Protein AF-A0A419HSP7-F1 (afdb_monomer_lite)

Radius of gyration: 21.93 Å; chains: 1; bounding box: 60×33×38 Å

Secondary structure (DSSP, 8-state):
---PPPPHHHHHTTT-S------TTSS-----TTSSSHHHHHHIIIIIS--SS--THHHHHHHTT-

Sequence (66 aa):
MPQRVVTVTDILDGHVALDIQCLDRIYLNAYVPRLQTSAQVVAFLADHLGYPFPSPALFKQIGDRF

pLDDT: mean 80.14, std 14.69, range [50.5, 95.94]

Foldseek 3Di:
DDDDDQDPVNVCVVVCPDDDPDPVPPDPPVCPVQPPDPVSLQCCVCVVVPDPGSDPVVVVVVVVVD

Structure (mmCIF, N/CA/C/O backbone):
data_AF-A0A419HSP7-F1
#
_entry.id   AF-A0A419HSP7-F1
#
loop_
_atom_site.group_PDB
_atom_site.id
_atom_site.type_symbol
_atom_site.label_atom_id
_atom_site.label_alt_id
_atom_site.label_comp_id
_atom_site.label_asym_id
_atom_site.label_entity_id
_atom_site.label_seq_id
_atom_site.pdbx_PDB_ins_code
_atom_site.Cartn_x
_atom_site.Cartn_y
_atom_site.Cartn_z
_atom_site.occupancy
_atom_site.B_iso_or_equiv
_atom_site.auth_seq_id
_atom_site.auth_comp_id
_atom_site.auth_asym_id
_atom_site.auth_atom_id
_atom_site.pdbx_PDB_model_num
ATOM 1 N N . MET A 1 1 ? -49.002 22.491 17.136 1.00 54.16 1 MET A N 1
ATOM 2 C CA . MET A 1 1 ? -47.719 21.854 17.499 1.00 54.16 1 MET A CA 1
ATOM 3 C C . MET A 1 1 ? -47.028 21.478 16.200 1.00 54.16 1 MET A C 1
ATOM 5 O O . MET A 1 1 ? -47.681 20.806 15.409 1.00 54.16 1 MET A O 1
ATOM 9 N N . PRO A 1 2 ? -45.814 21.965 15.899 1.00 59.47 2 PRO A N 1
ATOM 10 C CA . PRO A 1 2 ? -45.144 21.577 14.665 1.00 59.47 2 PRO A CA 1
ATOM 11 C C . PRO A 1 2 ? -44.811 20.083 14.731 1.00 59.47 2 PRO A C 1
ATOM 13 O O . PRO A 1 2 ? -44.235 19.611 15.710 1.00 59.47 2 PRO A O 1
ATOM 16 N N . GLN A 1 3 ? -45.224 19.335 13.709 1.00 66.56 3 GLN A N 1
ATOM 17 C CA . GLN A 1 3 ? -44.897 17.921 13.573 1.00 66.56 3 GLN A CA 1
ATOM 18 C C . GLN A 1 3 ? -43.395 17.819 13.277 1.00 66.56 3 GLN A C 1
ATOM 20 O O . GLN A 1 3 ? -42.947 18.233 12.207 1.00 66.56 3 GLN A O 1
ATOM 25 N N . ARG A 1 4 ? -42.602 17.308 14.224 1.00 81.38 4 ARG A N 1
ATOM 26 C CA . ARG A 1 4 ? -41.183 17.028 13.970 1.00 81.38 4 ARG A CA 1
ATOM 27 C C . ARG A 1 4 ? -41.100 15.897 12.945 1.00 81.38 4 ARG A C 1
ATOM 29 O O . ARG A 1 4 ? -41.639 14.818 13.180 1.00 81.38 4 ARG A O 1
ATOM 36 N N . 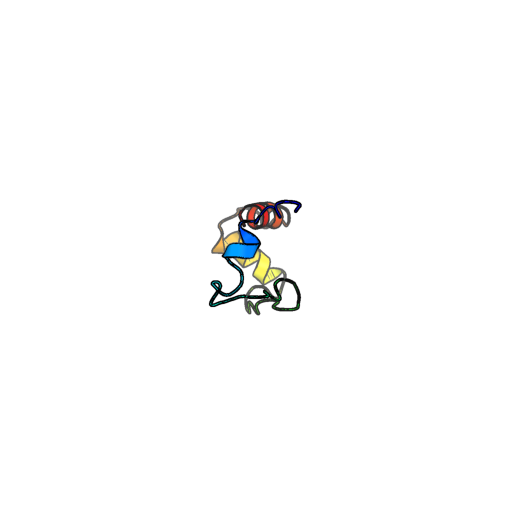VAL A 1 5 ? -40.438 16.152 11.818 1.00 83.44 5 VAL A N 1
ATOM 37 C CA . VAL A 1 5 ? -40.120 15.107 10.840 1.00 83.44 5 VAL A CA 1
ATOM 38 C C . VAL A 1 5 ? -39.111 14.168 11.490 1.00 83.44 5 VAL A C 1
ATOM 40 O O . VAL A 1 5 ? -38.028 14.595 11.881 1.00 83.44 5 VAL A O 1
ATOM 43 N N . VAL A 1 6 ? -39.508 12.910 11.654 1.00 84.81 6 VAL A N 1
ATOM 44 C CA . VAL A 1 6 ? -38.645 11.843 12.162 1.00 84.81 6 VAL A CA 1
ATOM 45 C C . VAL A 1 6 ? -37.818 11.326 10.994 1.00 84.81 6 VAL A C 1
ATOM 47 O O . VAL A 1 6 ? -38.373 10.946 9.961 1.00 84.81 6 VAL A O 1
ATOM 50 N N . THR A 1 7 ? -36.497 11.356 11.135 1.00 87.38 7 THR A N 1
ATOM 51 C CA . THR A 1 7 ? -35.573 10.858 10.116 1.00 87.38 7 THR A CA 1
ATOM 52 C C . THR A 1 7 ? -35.255 9.388 10.355 1.00 87.38 7 THR A C 1
ATOM 54 O O . THR A 1 7 ? -35.436 8.859 11.450 1.00 87.38 7 THR A O 1
ATOM 57 N N . VAL A 1 8 ? -34.748 8.714 9.324 1.00 79.44 8 VAL A N 1
ATOM 58 C CA . VAL A 1 8 ? -34.290 7.321 9.438 1.00 79.44 8 VAL A CA 1
ATOM 59 C C . VAL A 1 8 ? -33.216 7.184 10.527 1.00 79.44 8 VAL A C 1
ATOM 61 O O . VAL A 1 8 ? -33.211 6.199 11.257 1.00 79.44 8 VAL A O 1
ATOM 64 N N . THR A 1 9 ? -32.368 8.198 10.705 1.00 81.00 9 THR A N 1
ATOM 65 C CA . THR A 1 9 ? -31.343 8.230 11.754 1.00 81.00 9 THR A CA 1
ATOM 66 C C . THR A 1 9 ? -31.944 8.233 13.159 1.00 81.00 9 THR A C 1
ATOM 68 O O . THR A 1 9 ? -31.468 7.488 14.005 1.00 81.00 9 THR A O 1
ATOM 71 N N . ASP A 1 10 ? -33.020 8.993 13.400 1.00 82.62 10 ASP A N 1
ATOM 72 C CA . ASP A 1 10 ? -33.689 9.031 14.714 1.00 82.62 10 ASP A CA 1
ATOM 73 C C . ASP A 1 10 ? -34.276 7.657 15.106 1.00 82.62 10 ASP A C 1
ATOM 75 O O . ASP A 1 10 ? -34.420 7.356 16.286 1.00 82.62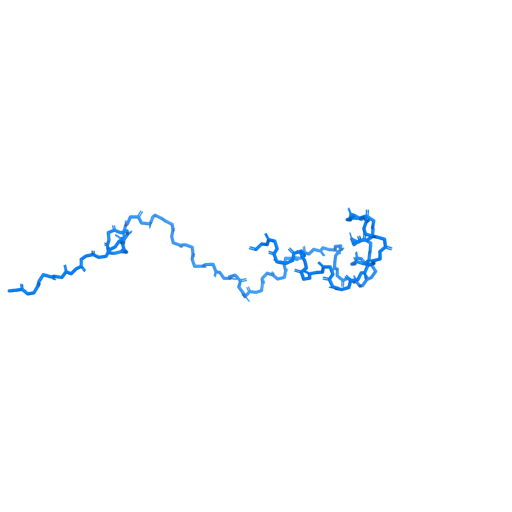 10 ASP A O 1
ATOM 79 N N . ILE A 1 11 ? -34.637 6.823 14.122 1.00 80.94 11 ILE A N 1
ATOM 80 C CA . ILE A 1 11 ? -35.173 5.471 14.350 1.00 80.94 11 ILE A CA 1
ATOM 81 C C . ILE A 1 11 ? -34.044 4.480 14.646 1.00 80.94 11 ILE A C 1
ATOM 83 O O . ILE A 1 11 ? -34.201 3.574 15.463 1.00 80.94 11 ILE A O 1
ATOM 87 N N . LEU A 1 12 ? -32.914 4.634 13.958 1.00 77.88 12 LEU A N 1
ATOM 88 C CA . LEU A 1 12 ? -31.760 3.753 14.111 1.00 77.88 12 LEU A CA 1
ATOM 89 C C . LEU A 1 12 ? -30.954 4.055 15.382 1.00 77.88 12 LEU A C 1
ATOM 91 O O . LEU A 1 12 ? -30.214 3.185 15.844 1.00 77.88 12 LEU A O 1
ATOM 95 N N . ASP A 1 13 ? -31.126 5.239 15.972 1.00 75.19 13 ASP A N 1
ATOM 96 C CA . ASP A 1 13 ? -30.501 5.610 17.238 1.00 75.19 13 ASP A CA 1
ATOM 97 C C . ASP A 1 13 ? -30.926 4.633 18.355 1.00 75.19 13 ASP A C 1
ATOM 99 O O . ASP A 1 13 ? -32.107 4.326 18.537 1.00 75.19 13 ASP A O 1
ATOM 103 N N . GLY A 1 14 ? -29.948 4.038 19.041 1.00 70.25 14 GLY A N 1
ATOM 104 C CA . GLY A 1 14 ? -30.164 2.965 20.026 1.00 70.25 14 GLY A CA 1
ATOM 105 C C . GLY A 1 14 ? -30.450 1.557 19.466 1.00 70.25 14 GLY A C 1
ATOM 106 O O . GLY A 1 14 ? -30.429 0.600 20.238 1.00 70.25 14 GLY A O 1
ATOM 107 N N . HIS A 1 15 ? -30.660 1.397 18.150 1.00 73.81 15 HIS A N 1
ATOM 108 C CA . HIS A 1 15 ? -30.782 0.087 17.475 1.00 73.81 15 HIS A CA 1
ATOM 109 C C . HIS A 1 15 ? -29.479 -0.365 16.798 1.00 73.81 15 HIS A C 1
ATOM 111 O O . HIS A 1 15 ? -29.350 -1.521 16.387 1.00 73.81 15 HIS A O 1
ATOM 117 N N . VAL A 1 16 ? -28.493 0.528 16.699 1.00 64.69 16 VAL A N 1
ATOM 118 C CA . VAL A 1 16 ? -27.131 0.196 16.279 1.00 64.69 16 VAL A CA 1
ATOM 119 C C . VAL A 1 16 ? -26.394 -0.425 17.468 1.00 64.69 16 VAL A C 1
ATOM 121 O O . VAL A 1 16 ? -25.900 0.269 18.349 1.00 64.69 16 VAL A O 1
ATOM 124 N N . ALA A 1 17 ? -26.325 -1.758 17.500 1.00 69.56 17 ALA A N 1
ATOM 125 C CA . ALA A 1 17 ? -25.588 -2.499 18.531 1.00 69.56 17 ALA A CA 1
ATOM 126 C C . ALA A 1 17 ? -24.055 -2.390 18.381 1.00 69.56 17 ALA A C 1
ATOM 128 O O . ALA A 1 17 ? -23.315 -2.761 19.290 1.00 69.56 17 ALA A O 1
ATOM 129 N N . LEU A 1 18 ? -23.583 -1.902 17.229 1.00 59.84 18 LEU A N 1
ATOM 130 C CA . LEU A 1 18 ? -22.173 -1.744 16.897 1.00 59.84 18 LEU A CA 1
ATOM 131 C C . LEU A 1 18 ? -21.975 -0.459 16.082 1.00 59.84 18 LEU A C 1
ATOM 133 O O . LEU A 1 18 ? -22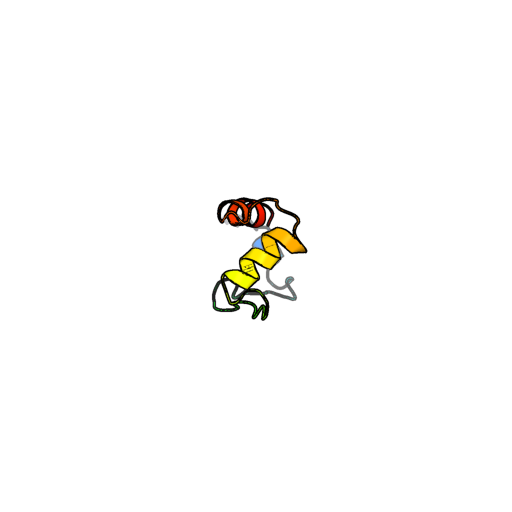.217 -0.447 14.878 1.00 59.84 18 LEU A O 1
ATOM 137 N N . ASP A 1 19 ? -21.546 0.611 16.750 1.00 62.00 19 ASP A N 1
ATOM 138 C CA . ASP A 1 19 ? -21.066 1.838 16.109 1.00 62.00 19 ASP A CA 1
ATOM 139 C C . ASP A 1 19 ? -19.538 1.760 16.001 1.00 62.00 19 ASP A C 1
ATOM 141 O O . ASP A 1 19 ? -18.829 1.808 17.010 1.00 62.00 19 ASP A O 1
ATOM 145 N N . ILE A 1 20 ? -19.020 1.556 14.786 1.00 64.81 20 ILE A N 1
ATOM 146 C CA . ILE A 1 20 ? -17.575 1.538 14.542 1.00 64.81 20 ILE A CA 1
ATOM 147 C C . ILE A 1 20 ? -17.166 2.924 14.064 1.00 64.81 20 ILE A C 1
ATOM 149 O O . ILE A 1 20 ? -17.295 3.264 12.890 1.00 64.81 20 ILE A O 1
ATOM 153 N N . GLN A 1 21 ? -16.604 3.709 14.978 1.00 59.72 21 GLN A N 1
ATOM 154 C CA . GLN A 1 21 ? -15.825 4.888 14.619 1.00 59.72 21 GLN A CA 1
ATOM 155 C C . GLN A 1 21 ? -14.484 4.399 14.070 1.00 59.72 21 GLN A C 1
ATOM 157 O O . GLN A 1 21 ? -13.521 4.185 14.811 1.00 59.72 21 GLN A O 1
ATOM 162 N N . CYS A 1 22 ? -14.440 4.123 12.768 1.00 58.53 22 CYS A N 1
ATOM 163 C CA . CYS A 1 22 ? -13.217 3.674 12.135 1.00 58.53 22 CYS A CA 1
ATOM 164 C C . CYS A 1 22 ? -12.183 4.798 12.160 1.00 58.53 22 CYS A C 1
ATOM 166 O O . CYS A 1 22 ? -12.359 5.888 11.613 1.00 58.53 22 CYS A O 1
ATOM 168 N N . LEU A 1 23 ? -11.044 4.492 12.762 1.00 54.22 23 LEU A N 1
ATOM 169 C CA . LEU A 1 23 ? -9.835 5.288 12.699 1.00 54.22 23 LEU A CA 1
ATOM 170 C C . LEU A 1 23 ? -9.166 5.102 11.315 1.00 54.22 23 LEU A C 1
ATOM 172 O O . LEU A 1 23 ? -7.966 4.862 11.238 1.00 54.22 23 LEU A O 1
ATOM 176 N N . ASP A 1 24 ? -9.929 5.174 10.214 1.00 57.75 24 ASP A N 1
ATOM 177 C CA . ASP A 1 24 ? -9.509 4.753 8.859 1.00 57.75 24 ASP A CA 1
ATOM 178 C C . ASP A 1 24 ? -8.261 5.490 8.343 1.00 57.75 24 ASP A C 1
ATOM 180 O O . ASP A 1 24 ? -7.604 5.051 7.402 1.00 57.75 24 ASP A O 1
ATOM 184 N N . ARG A 1 25 ? -7.923 6.636 8.947 1.00 55.12 25 ARG A N 1
ATOM 185 C CA . ARG A 1 25 ? -6.824 7.510 8.510 1.00 55.12 25 ARG A CA 1
ATOM 186 C C . ARG A 1 25 ? -5.711 7.720 9.521 1.00 55.12 25 ARG A C 1
ATOM 188 O O . ARG A 1 25 ? -4.745 8.407 9.196 1.00 55.12 25 ARG A O 1
ATOM 195 N N . ILE A 1 26 ? -5.798 7.145 10.718 1.00 53.75 26 ILE A N 1
ATOM 196 C CA . ILE A 1 26 ? -4.731 7.290 11.711 1.00 53.75 26 ILE A CA 1
ATOM 197 C C . ILE A 1 26 ? -4.013 5.940 11.824 1.00 53.75 26 ILE A C 1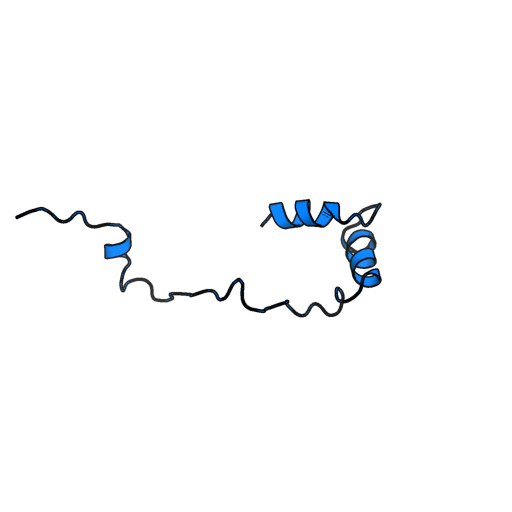
ATOM 199 O O . ILE A 1 26 ? -4.321 5.091 12.643 1.00 53.75 26 ILE A O 1
ATOM 203 N N . TYR A 1 27 ? -2.997 5.768 10.980 1.00 50.50 27 TYR A N 1
ATOM 204 C CA . TYR A 1 27 ? -1.825 4.945 11.294 1.00 50.50 27 TYR A CA 1
ATOM 205 C C . TYR A 1 27 ? -2.001 3.425 11.484 1.00 50.50 27 TYR A C 1
ATOM 207 O O . TYR A 1 27 ? -1.269 2.817 12.262 1.00 50.50 27 TYR A O 1
ATOM 215 N N . LEU A 1 28 ? -2.794 2.756 10.648 1.00 52.09 28 LEU A N 1
ATOM 216 C CA . LEU A 1 28 ? -2.317 1.473 10.121 1.00 52.09 28 LEU A CA 1
ATOM 217 C C . LEU A 1 28 ? -1.720 1.721 8.736 1.00 52.09 28 LEU A C 1
ATOM 219 O O . LEU A 1 28 ? -2.350 1.487 7.711 1.00 52.09 28 LEU A O 1
ATOM 223 N N . ASN A 1 29 ? -0.441 2.110 8.692 1.00 55.75 29 ASN A N 1
ATOM 224 C CA . ASN A 1 29 ? 0.389 1.502 7.657 1.00 55.75 29 ASN A CA 1
ATOM 225 C C . ASN A 1 29 ? 0.351 0.014 7.998 1.00 55.75 29 ASN A C 1
ATOM 227 O O . ASN A 1 29 ? 1.098 -0.418 8.874 1.00 55.75 29 ASN A O 1
ATOM 231 N N . ALA A 1 30 ? -0.607 -0.731 7.432 1.00 58.34 30 ALA A N 1
ATOM 232 C CA . ALA A 1 30 ? -0.648 -2.175 7.559 1.00 58.34 30 ALA A CA 1
ATOM 233 C C . ALA A 1 30 ? 0.772 -2.641 7.254 1.00 58.34 30 ALA A C 1
ATOM 235 O O . ALA A 1 30 ? 1.297 -2.376 6.172 1.00 58.34 30 ALA A O 1
ATOM 236 N N . TYR A 1 31 ? 1.457 -3.176 8.261 1.00 71.12 31 TYR A N 1
ATOM 237 C CA . TYR A 1 31 ? 2.839 -3.565 8.082 1.00 71.12 31 TYR A CA 1
ATOM 238 C C . TYR A 1 31 ? 2.826 -4.718 7.087 1.00 71.12 31 TYR A C 1
ATOM 240 O O . TYR A 1 31 ? 2.429 -5.831 7.421 1.00 71.12 31 TYR A O 1
ATOM 248 N N . VAL A 1 32 ? 3.195 -4.422 5.842 1.00 81.56 32 VAL A N 1
ATOM 249 C CA . VAL A 1 32 ? 3.366 -5.416 4.789 1.00 81.56 32 VAL A CA 1
ATOM 250 C C . VAL A 1 32 ? 4.870 -5.614 4.631 1.00 81.56 32 VAL A C 1
ATOM 252 O O . VAL A 1 32 ? 5.507 -4.827 3.927 1.00 81.56 32 VAL A O 1
ATOM 255 N N . PRO A 1 33 ? 5.475 -6.637 5.269 1.00 86.25 33 PRO A N 1
ATOM 256 C CA . PRO A 1 33 ? 6.932 -6.805 5.306 1.00 86.25 33 PRO A CA 1
ATOM 257 C C . PRO A 1 33 ? 7.587 -6.842 3.917 1.00 86.25 33 PRO A C 1
ATOM 259 O O . PRO A 1 33 ? 8.769 -6.548 3.762 1.00 86.25 33 PRO A O 1
ATOM 262 N N . ARG A 1 34 ? 6.806 -7.227 2.903 1.00 88.75 34 ARG A N 1
ATOM 263 C CA . ARG A 1 34 ? 7.218 -7.379 1.507 1.00 88.75 34 ARG A CA 1
ATOM 264 C C . ARG A 1 34 ? 6.840 -6.199 0.608 1.00 88.75 34 ARG A C 1
ATOM 266 O O . ARG A 1 34 ? 6.800 -6.388 -0.596 1.00 88.75 34 ARG A O 1
ATOM 273 N N . LEU A 1 35 ? 6.548 -5.020 1.159 1.00 90.31 35 LEU A N 1
ATOM 274 C CA . LEU A 1 35 ? 6.315 -3.775 0.403 1.00 90.31 35 LEU A CA 1
ATOM 275 C C . LEU A 1 35 ? 7.002 -2.560 1.055 1.00 90.31 35 LEU A C 1
ATOM 277 O O . LEU A 1 35 ? 6.540 -1.431 0.937 1.00 90.31 35 LEU A O 1
ATOM 281 N N . GLN A 1 36 ? 8.106 -2.788 1.766 1.00 91.25 36 GLN A N 1
ATOM 282 C CA . GLN A 1 36 ? 8.855 -1.754 2.487 1.00 91.25 36 GLN A CA 1
ATOM 283 C C . GLN A 1 36 ? 9.930 -1.074 1.626 1.00 91.25 36 GLN A C 1
ATOM 285 O O . GLN A 1 36 ? 10.445 -0.023 1.999 1.00 91.25 36 GLN A O 1
ATOM 290 N N . THR A 1 37 ? 10.297 -1.660 0.481 1.00 92.38 37 THR A N 1
ATOM 291 C CA . THR A 1 37 ? 11.338 -1.124 -0.411 1.00 92.38 37 THR A CA 1
ATOM 292 C C . THR A 1 37 ? 10.872 -1.050 -1.863 1.00 92.38 37 THR A C 1
ATOM 294 O O . THR A 1 37 ? 9.941 -1.741 -2.278 1.00 92.38 37 THR A O 1
ATOM 297 N N . SER A 1 38 ? 11.552 -0.238 -2.676 1.00 91.88 38 SER A N 1
ATOM 298 C CA . SER A 1 38 ? 11.254 -0.109 -4.108 1.00 91.88 38 SER A CA 1
ATOM 299 C C . SER A 1 38 ? 11.395 -1.434 -4.864 1.00 91.88 38 SER A C 1
ATOM 301 O O . SER A 1 38 ? 10.546 -1.760 -5.686 1.00 91.88 38 SER A O 1
ATOM 303 N N . ALA A 1 39 ? 12.415 -2.238 -4.552 1.00 95.06 39 ALA A N 1
ATOM 304 C CA . ALA A 1 39 ? 12.613 -3.554 -5.164 1.00 95.06 39 ALA A CA 1
ATOM 305 C C . ALA A 1 39 ? 11.448 -4.511 -4.868 1.00 95.06 39 ALA A C 1
ATOM 307 O O . ALA A 1 39 ? 10.985 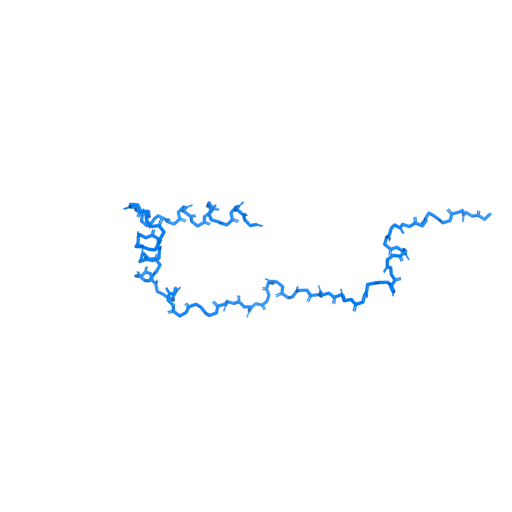-5.238 -5.742 1.00 95.06 39 ALA A O 1
ATOM 308 N N . GLN A 1 40 ? 10.940 -4.475 -3.639 1.00 95.12 40 GLN A N 1
ATOM 309 C CA . GLN A 1 40 ? 9.789 -5.266 -3.225 1.00 95.12 40 GLN A CA 1
ATOM 310 C C . GLN A 1 40 ? 8.495 -4.827 -3.925 1.00 95.12 40 GLN A C 1
ATOM 312 O O . GLN A 1 40 ? 7.707 -5.668 -4.351 1.00 95.12 40 GLN A O 1
ATOM 317 N N . VAL A 1 41 ? 8.305 -3.519 -4.109 1.00 93.38 41 VAL A N 1
ATOM 318 C CA . VAL A 1 41 ? 7.196 -2.974 -4.903 1.00 93.38 41 VAL A CA 1
ATOM 319 C C . VAL A 1 41 ? 7.281 -3.427 -6.362 1.00 93.38 41 VAL A C 1
ATOM 321 O O . VAL A 1 41 ? 6.272 -3.827 -6.940 1.00 93.38 41 VAL A O 1
ATOM 324 N N . VAL A 1 42 ? 8.477 -3.407 -6.955 1.00 95.44 42 VAL A N 1
ATOM 325 C CA . VAL A 1 42 ? 8.696 -3.894 -8.323 1.00 95.44 42 VAL A CA 1
ATOM 326 C C . VAL A 1 42 ? 8.334 -5.374 -8.440 1.00 95.44 42 VAL A C 1
ATOM 328 O O . VAL A 1 42 ? 7.569 -5.723 -9.334 1.00 95.44 42 VAL A O 1
ATOM 331 N N . ALA A 1 43 ? 8.799 -6.217 -7.515 1.00 95.38 43 ALA A N 1
ATOM 332 C CA . ALA A 1 43 ? 8.455 -7.640 -7.490 1.00 95.38 43 ALA A CA 1
ATOM 333 C C . ALA A 1 43 ? 6.941 -7.866 -7.329 1.00 95.38 43 ALA A C 1
ATOM 335 O O . ALA A 1 43 ? 6.355 -8.735 -7.967 1.00 95.38 43 ALA A O 1
ATOM 336 N N . PHE A 1 44 ? 6.264 -7.049 -6.521 1.00 94.50 44 PHE A N 1
ATOM 337 C CA . PHE A 1 44 ? 4.812 -7.125 -6.391 1.00 94.50 44 PHE A CA 1
ATOM 338 C C . PHE A 1 44 ? 4.085 -6.774 -7.700 1.00 94.50 44 PHE A C 1
ATOM 340 O O . PHE A 1 44 ? 3.171 -7.484 -8.111 1.00 94.50 44 PHE A O 1
ATOM 347 N N . LEU A 1 45 ? 4.490 -5.705 -8.389 1.00 95.69 45 LEU A N 1
ATOM 348 C CA . LEU A 1 45 ? 3.841 -5.296 -9.637 1.00 95.69 45 LEU A CA 1
ATOM 349 C C . LEU A 1 45 ? 4.159 -6.247 -10.803 1.00 95.69 45 LEU A C 1
ATOM 351 O O . LEU A 1 45 ? 3.257 -6.581 -11.567 1.00 95.69 45 LEU A O 1
ATOM 355 N N . ALA A 1 46 ? 5.412 -6.682 -10.940 1.00 95.44 46 ALA A N 1
ATOM 356 C CA . ALA A 1 46 ? 5.858 -7.505 -12.061 1.00 95.44 46 ALA A CA 1
ATOM 357 C C . ALA A 1 46 ? 5.621 -9.003 -11.832 1.00 95.44 46 ALA A C 1
ATOM 359 O O . ALA A 1 46 ? 4.969 -9.645 -12.650 1.00 95.44 46 ALA A O 1
ATOM 360 N N . ASP A 1 47 ? 6.088 -9.553 -10.709 1.00 95.38 47 ASP A N 1
ATOM 361 C CA . ASP A 1 47 ? 6.050 -11.001 -10.474 1.00 95.38 47 ASP A CA 1
ATOM 362 C C . ASP A 1 47 ? 4.696 -11.447 -9.913 1.00 95.38 47 ASP A C 1
ATOM 364 O O . ASP A 1 47 ? 4.140 -12.453 -10.348 1.00 95.38 47 ASP A O 1
ATOM 368 N N . HIS A 1 48 ? 4.146 -10.706 -8.943 1.00 94.50 48 HIS A N 1
ATOM 369 C CA . HIS A 1 48 ? 2.893 -11.098 -8.288 1.00 94.50 48 HIS A CA 1
ATOM 370 C C . HIS A 1 48 ? 1.648 -10.702 -9.091 1.00 94.50 48 HIS A C 1
ATOM 372 O O . HIS A 1 48 ? 0.737 -11.514 -9.234 1.00 94.50 48 HIS A O 1
ATOM 378 N N . LEU A 1 49 ? 1.599 -9.475 -9.619 1.00 94.12 49 LEU A N 1
ATOM 379 C CA . LEU A 1 49 ? 0.467 -9.001 -10.425 1.00 94.12 49 LEU A CA 1
ATOM 380 C C . LEU A 1 49 ? 0.643 -9.224 -11.936 1.00 94.12 49 LEU A C 1
ATOM 382 O O . LEU A 1 49 ? -0.319 -9.049 -12.681 1.00 94.12 49 LEU A O 1
ATOM 386 N N . GLY A 1 50 ? 1.834 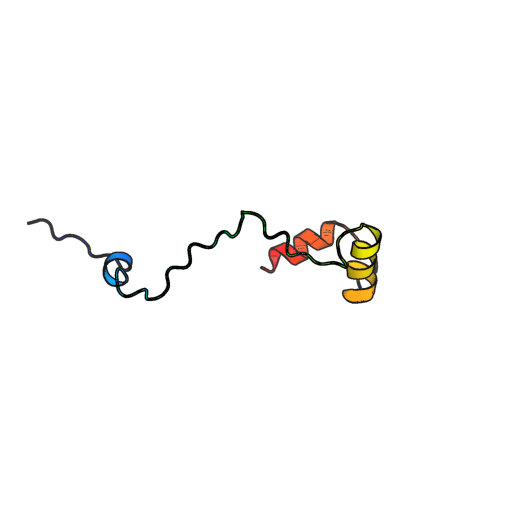-9.621 -12.395 1.00 95.94 50 GLY A N 1
ATOM 387 C CA . GLY A 1 50 ? 2.078 -9.973 -13.796 1.00 95.94 50 GLY A CA 1
ATOM 388 C C . GLY A 1 50 ? 2.155 -8.782 -14.753 1.00 95.94 50 GLY A C 1
ATOM 389 O O . GLY A 1 50 ? 2.021 -8.970 -15.963 1.00 95.94 50 GLY A O 1
ATOM 390 N N . TYR A 1 51 ? 2.331 -7.551 -14.257 1.00 95.31 51 TYR A N 1
ATOM 391 C CA . TYR A 1 51 ? 2.448 -6.400 -15.147 1.00 95.31 51 TYR A CA 1
ATOM 392 C C . TYR A 1 51 ? 3.810 -6.395 -15.854 1.00 95.31 51 TYR A C 1
ATOM 394 O O . TYR A 1 51 ? 4.843 -6.522 -15.200 1.00 95.31 51 TYR A O 1
ATOM 402 N N . PRO A 1 52 ? 3.852 -6.148 -17.175 1.00 93.88 52 PRO A N 1
ATOM 403 C CA . PRO A 1 52 ? 5.108 -6.136 -17.925 1.00 93.88 52 PRO A CA 1
ATOM 404 C C . PRO A 1 52 ? 6.042 -4.993 -17.504 1.00 93.88 52 PRO A C 1
ATOM 406 O O . PRO A 1 52 ? 7.252 -5.090 -17.685 1.00 93.88 52 PRO A O 1
ATOM 409 N N . PHE A 1 53 ? 5.490 -3.912 -16.937 1.00 93.69 53 PHE A N 1
ATOM 410 C CA . PHE A 1 53 ? 6.251 -2.764 -16.453 1.00 93.69 53 PHE A CA 1
ATOM 411 C C . PHE A 1 53 ? 5.737 -2.308 -15.079 1.00 93.69 53 PHE A C 1
ATOM 413 O O . PHE A 1 53 ? 4.547 -1.996 -14.954 1.00 93.69 53 PHE A O 1
ATOM 420 N N . PRO A 1 54 ? 6.609 -2.196 -14.059 1.00 92.31 54 PRO A N 1
ATOM 421 C CA . PRO A 1 54 ? 6.239 -1.756 -12.714 1.00 92.31 54 PRO A CA 1
ATOM 422 C C . PRO A 1 54 ? 6.066 -0.226 -12.660 1.00 92.31 54 PRO A C 1
ATOM 424 O O . PRO A 1 54 ? 6.892 0.500 -12.109 1.00 92.31 54 PRO A O 1
ATOM 427 N N . SER A 1 55 ? 4.996 0.283 -13.277 1.00 92.81 55 SER A N 1
ATOM 428 C CA . SER A 1 55 ? 4.695 1.719 -13.343 1.00 92.81 55 SER A CA 1
ATOM 429 C C . SER A 1 55 ? 3.947 2.213 -12.097 1.00 92.81 55 SER A C 1
ATOM 431 O O . SER A 1 55 ? 2.934 1.613 -11.729 1.00 92.81 55 SER A O 1
ATOM 433 N N . PRO A 1 56 ? 4.328 3.363 -11.502 1.00 88.00 56 PRO A N 1
ATOM 434 C CA . PRO A 1 56 ? 3.566 3.982 -10.415 1.00 88.00 56 PRO A CA 1
ATOM 435 C C . PRO A 1 56 ? 2.111 4.315 -10.780 1.00 88.00 56 PRO A C 1
ATOM 437 O O . PRO A 1 56 ? 1.253 4.366 -9.902 1.00 88.00 56 PRO A O 1
ATOM 440 N N . ALA A 1 57 ? 1.799 4.500 -12.069 1.00 92.25 57 ALA A N 1
ATOM 441 C CA . ALA A 1 57 ? 0.433 4.766 -12.528 1.00 92.25 57 ALA A CA 1
ATOM 442 C C . ALA A 1 57 ? -0.543 3.613 -12.215 1.00 92.25 57 ALA A C 1
ATOM 444 O O . ALA A 1 57 ? -1.746 3.844 -12.084 1.00 92.25 57 ALA A O 1
ATOM 445 N N . LEU A 1 58 ? -0.033 2.386 -12.050 1.00 92.19 58 LEU A N 1
ATOM 446 C CA . LEU A 1 58 ? -0.833 1.215 -11.687 1.00 92.19 58 LEU A CA 1
ATOM 447 C C . LEU A 1 58 ? -1.466 1.359 -10.298 1.00 92.19 58 LEU A C 1
ATOM 449 O O . LEU A 1 58 ? -2.576 0.876 -10.088 1.00 92.19 58 LEU A O 1
ATOM 453 N N . PHE A 1 59 ? -0.822 2.074 -9.369 1.00 91.19 59 PHE A N 1
ATOM 454 C CA . PHE A 1 59 ? -1.377 2.286 -8.030 1.00 91.19 59 PHE A CA 1
ATOM 455 C C . PHE A 1 59 ? -2.688 3.058 -8.056 1.00 91.19 59 PHE A C 1
ATOM 457 O O . PHE A 1 59 ? -3.590 2.730 -7.290 1.00 91.19 59 PHE A O 1
ATOM 464 N N . LYS A 1 60 ? -2.830 4.028 -8.969 1.00 90.94 60 LYS A N 1
ATOM 465 C CA . LYS A 1 60 ? -4.096 4.743 -9.137 1.00 90.94 60 LYS A CA 1
ATOM 466 C C . LYS A 1 60 ? -5.208 3.781 -9.556 1.00 90.94 60 LYS A C 1
ATOM 468 O O . LYS A 1 60 ? -6.274 3.788 -8.960 1.00 90.94 60 LYS A O 1
ATOM 473 N N . GLN A 1 61 ? -4.941 2.919 -10.534 1.00 89.81 61 GLN A N 1
ATOM 474 C CA . GLN A 1 61 ? -5.931 1.958 -11.028 1.00 89.81 61 GLN A CA 1
ATOM 475 C C . GLN A 1 61 ? -6.323 0.918 -9.973 1.00 89.81 61 GLN A C 1
ATOM 477 O O . GLN A 1 61 ? -7.468 0.482 -9.950 1.00 89.81 61 GLN A O 1
ATOM 482 N N . ILE A 1 62 ? -5.376 0.491 -9.129 1.00 90.19 62 ILE A N 1
ATOM 483 C CA . ILE A 1 62 ? -5.650 -0.411 -8.002 1.00 90.19 62 ILE A CA 1
ATOM 484 C C . ILE A 1 62 ? -6.495 0.312 -6.949 1.00 90.19 62 ILE A C 1
ATOM 486 O O . ILE A 1 62 ? -7.472 -0.257 -6.477 1.00 90.19 62 ILE A O 1
ATOM 490 N N . GLY A 1 63 ? -6.136 1.554 -6.611 1.00 86.06 63 GLY A N 1
ATOM 491 C CA . GLY A 1 63 ? -6.847 2.370 -5.629 1.00 86.06 63 GLY A CA 1
ATOM 492 C C . GLY A 1 63 ? -8.279 2.697 -6.044 1.00 86.06 63 GLY A C 1
ATOM 493 O O . GLY A 1 63 ? -9.173 2.544 -5.232 1.00 86.06 63 GLY A O 1
ATOM 494 N N . ASP A 1 64 ? -8.512 3.046 -7.313 1.00 91.31 64 ASP A N 1
ATOM 495 C CA . ASP A 1 64 ? -9.847 3.379 -7.839 1.00 91.31 64 ASP A CA 1
ATOM 496 C C . ASP A 1 64 ? -10.851 2.194 -7.780 1.00 91.31 64 ASP A C 1
ATOM 498 O O . ASP A 1 64 ? -12.036 2.384 -8.050 1.00 91.31 64 ASP A O 1
ATOM 502 N N . ARG A 1 65 ? -10.403 0.958 -7.494 1.00 84.25 65 ARG A N 1
ATOM 503 C CA . ARG A 1 65 ? -11.271 -0.234 -7.378 1.00 84.25 65 ARG A CA 1
ATOM 504 C C . ARG A 1 65 ? -11.915 -0.402 -6.000 1.00 84.25 65 ARG A C 1
ATOM 506 O O . ARG A 1 65 ? -12.823 -1.225 -5.885 1.00 84.25 65 ARG A O 1
ATOM 513 N N . PHE A 1 66 ? -11.410 0.296 -4.987 1.00 76.69 66 PHE A N 1
ATOM 514 C CA . PHE A 1 66 ? -11.872 0.231 -3.601 1.00 76.69 66 PHE A CA 1
ATOM 515 C C . PHE A 1 66 ? -12.502 1.566 -3.203 1.00 76.69 66 PHE A C 1
ATOM 517 O O . PHE A 1 66 ? -13.470 1.524 -2.416 1.00 76.69 66 PHE A O 1
#

Organism: NCBI:txid2340917